Protein AF-A0A9W7FH84-F1 (afdb_monomer_lite)

Foldseek 3Di:
DDPVVVVVCVVVVVVVQVVQLVVLLVVDDPPRSGDQWDWDDDQFWIWIWGDDDPDIDIDIGGDPCVVVVVVVVVVVVVD

pLDDT: mean 85.97, std 13.76, range [55.69, 96.62]

Organism: NCBI:txid2557542

Secondary structure (DSSP, 8-state):
--HHHHHHHHHHHHHHHHHHHHHHHHHS-TTTT--SEEEEE-SSEEEEEEEETTEEEEEEEE-TTHHHHHHHHHHHTT-

Sequence (79 aa):
MPYEVAVQHAHLVLDLCSKSKRHIRELFDPPDNDVENIRLRTDDYELIAAQHGHFTLIVIQEDPSANLKNANEDEEDMM

InterPro domains:
  IPR004942 Roadblock/LAMTOR2 domain [PF03259] (2-61)

Radius of gyration: 17.07 Å; chains: 1; bounding box: 47×40×36 Å

Structure (mmCIF, N/CA/C/O backbone):
data_AF-A0A9W7FH84-F1
#
_entry.id   AF-A0A9W7FH84-F1
#
loop_
_atom_site.group_PDB
_atom_site.id
_atom_site.type_symbol
_atom_site.label_atom_id
_atom_site.label_alt_id
_atom_site.label_comp_id
_atom_site.label_asym_id
_atom_site.label_entity_id
_atom_site.label_seq_id
_atom_site.pdbx_PDB_ins_code
_atom_site.Cartn_x
_atom_site.Cartn_y
_atom_site.Cartn_z
_atom_site.occupancy
_atom_site.B_iso_or_equiv
_atom_site.auth_seq_id
_atom_site.auth_comp_id
_atom_site.auth_asym_id
_atom_site.auth_atom_id
_atom_site.pdbx_PDB_model_num
ATOM 1 N N . MET A 1 1 ? 13.127 2.491 -10.483 1.00 78.31 1 MET A N 1
ATOM 2 C CA . MET A 1 1 ? 11.751 2.043 -10.790 1.00 78.31 1 MET A CA 1
ATOM 3 C C . MET A 1 1 ? 11.186 2.864 -11.949 1.00 78.31 1 MET A C 1
ATOM 5 O O . MET A 1 1 ? 11.320 4.082 -11.896 1.00 78.31 1 MET A O 1
ATOM 9 N N . PRO A 1 2 ? 10.593 2.237 -12.983 1.00 92.94 2 PRO A N 1
ATOM 10 C CA . PRO A 1 2 ? 9.890 2.940 -14.064 1.00 92.94 2 PRO A CA 1
ATOM 11 C C . PRO A 1 2 ? 8.653 3.707 -13.570 1.00 92.94 2 PRO A C 1
ATOM 13 O O . PRO A 1 2 ? 8.015 3.294 -12.604 1.00 92.94 2 PRO A O 1
ATOM 16 N N . TYR A 1 3 ? 8.281 4.793 -14.253 1.00 92.88 3 TYR A N 1
ATOM 17 C CA . TYR A 1 3 ? 7.165 5.662 -13.847 1.00 92.88 3 TYR A CA 1
ATOM 18 C C . TYR A 1 3 ? 5.826 4.918 -13.719 1.00 92.88 3 TYR A C 1
ATOM 20 O O . TYR A 1 3 ? 5.142 5.051 -12.709 1.00 92.88 3 TYR A O 1
ATOM 28 N N . GLU A 1 4 ? 5.470 4.101 -14.709 1.00 95.62 4 GLU A N 1
ATOM 29 C CA . GLU A 1 4 ? 4.193 3.373 -14.734 1.00 95.62 4 GLU A CA 1
ATOM 30 C C . GLU A 1 4 ? 4.058 2.413 -13.545 1.00 95.62 4 GLU A C 1
ATOM 32 O O . GLU A 1 4 ? 3.018 2.353 -12.890 1.00 95.62 4 GLU A O 1
ATOM 37 N N . VAL A 1 5 ? 5.159 1.742 -13.203 1.00 93.88 5 VAL A N 1
ATOM 38 C CA . VAL A 1 5 ? 5.251 0.853 -12.040 1.00 93.88 5 VAL A CA 1
ATOM 39 C C . VAL A 1 5 ? 5.084 1.651 -10.743 1.00 93.88 5 VAL A C 1
ATOM 41 O O . VAL A 1 5 ? 4.347 1.235 -9.853 1.00 93.88 5 VAL A O 1
ATOM 44 N N . ALA A 1 6 ? 5.692 2.837 -10.644 1.00 93.75 6 ALA A N 1
ATOM 45 C CA . ALA A 1 6 ? 5.540 3.701 -9.474 1.00 93.75 6 ALA A CA 1
ATOM 46 C C . ALA A 1 6 ? 4.092 4.181 -9.279 1.00 93.75 6 ALA A C 1
ATOM 48 O O . ALA A 1 6 ? 3.595 4.183 -8.152 1.00 93.75 6 ALA A O 1
ATOM 49 N N . VAL A 1 7 ? 3.392 4.538 -10.363 1.00 95.94 7 VAL A N 1
ATOM 50 C CA . VAL A 1 7 ? 1.967 4.911 -10.319 1.00 95.94 7 VAL A CA 1
ATOM 51 C C . VAL A 1 7 ? 1.117 3.739 -9.827 1.00 95.94 7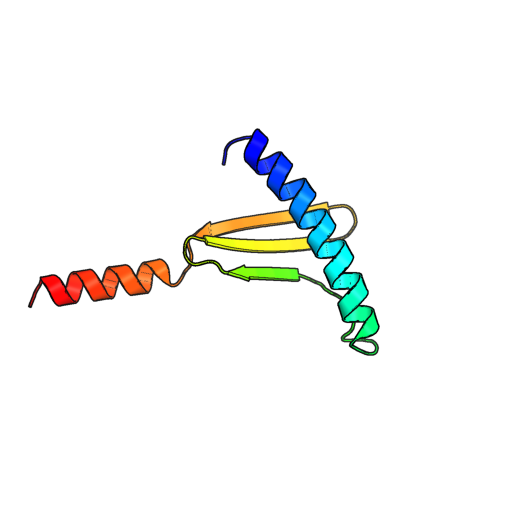 VAL A C 1
ATOM 53 O O . VAL A 1 7 ? 0.255 3.921 -8.964 1.00 95.94 7 VAL A O 1
ATOM 56 N N . GLN A 1 8 ? 1.392 2.531 -10.323 1.00 95.94 8 GLN A N 1
ATOM 57 C CA . GLN A 1 8 ? 0.707 1.323 -9.875 1.00 95.94 8 GLN A CA 1
ATOM 58 C C . GLN A 1 8 ? 0.932 1.069 -8.377 1.00 95.94 8 GLN A C 1
ATOM 60 O O . GLN A 1 8 ? -0.038 0.874 -7.643 1.00 95.94 8 GLN A O 1
ATOM 65 N N . HIS A 1 9 ? 2.180 1.125 -7.898 1.00 94.44 9 HIS A N 1
ATOM 66 C CA . HIS A 1 9 ? 2.478 0.963 -6.471 1.00 94.44 9 HIS A CA 1
ATOM 67 C C . HIS A 1 9 ? 1.797 2.027 -5.616 1.00 94.44 9 HIS A C 1
ATOM 69 O O . HIS A 1 9 ? 1.227 1.688 -4.583 1.00 94.44 9 HIS A O 1
ATOM 75 N N . ALA A 1 10 ? 1.809 3.290 -6.045 1.00 94.44 10 ALA A N 1
ATOM 76 C CA . ALA A 1 10 ? 1.158 4.368 -5.312 1.00 94.44 10 ALA A CA 1
ATOM 77 C C . ALA A 1 10 ? -0.337 4.086 -5.111 1.00 94.44 10 ALA A C 1
ATOM 79 O O . ALA A 1 10 ? -0.835 4.184 -3.991 1.00 94.44 10 ALA A O 1
ATOM 80 N N . HIS A 1 11 ? -1.043 3.675 -6.167 1.00 95.56 11 HIS A N 1
ATOM 81 C CA . HIS A 1 11 ? -2.466 3.360 -6.069 1.00 95.56 11 HIS A CA 1
ATOM 82 C C . HIS A 1 11 ? -2.734 2.147 -5.164 1.00 95.56 11 HIS A C 1
ATOM 84 O O . HIS A 1 11 ? -3.563 2.222 -4.258 1.00 95.56 11 HIS A O 1
ATOM 90 N N . LEU A 1 12 ? -1.990 1.053 -5.356 1.00 96.25 12 LEU A N 1
ATOM 91 C CA . LEU A 1 12 ? -2.175 -0.178 -4.583 1.00 96.25 12 LEU A CA 1
ATOM 92 C C . LEU A 1 12 ? -1.849 0.004 -3.094 1.00 96.25 12 LEU A C 1
ATOM 94 O O . LEU A 1 12 ? -2.558 -0.523 -2.237 1.00 96.25 12 LEU A O 1
ATOM 98 N N . VAL A 1 13 ? -0.799 0.763 -2.772 1.00 95.31 13 VAL A N 1
ATOM 99 C CA . VAL A 1 13 ? -0.404 1.033 -1.383 1.00 95.31 13 VAL A CA 1
ATOM 100 C C . VAL A 1 13 ? -1.418 1.936 -0.682 1.00 95.31 13 VAL A C 1
ATOM 102 O O . VAL A 1 13 ? -1.714 1.707 0.488 1.00 95.31 13 VAL A O 1
ATOM 105 N N . LEU A 1 14 ? -2.000 2.919 -1.374 1.00 94.56 14 LEU A N 1
ATOM 106 C CA . LEU A 1 14 ? -3.061 3.752 -0.798 1.00 94.56 14 LEU A CA 1
ATOM 107 C C . LEU A 1 14 ? -4.276 2.913 -0.384 1.00 94.56 14 LEU A C 1
ATOM 109 O O . LEU A 1 14 ? -4.770 3.049 0.741 1.00 94.56 14 LEU A O 1
ATOM 113 N N . ASP A 1 15 ? -4.713 2.010 -1.261 1.00 96.06 15 ASP A N 1
ATOM 114 C CA . ASP A 1 15 ? -5.810 1.086 -0.974 1.00 96.06 15 ASP A CA 1
ATOM 115 C C . ASP A 1 15 ? -5.470 0.130 0.175 1.00 96.06 15 ASP A C 1
ATOM 117 O O . ASP A 1 15 ? -6.310 -0.113 1.048 1.00 96.06 15 ASP A O 1
ATOM 121 N N . LEU A 1 16 ? -4.235 -0.384 0.209 1.00 95.06 16 LEU A N 1
ATOM 122 C CA . LEU A 1 16 ? -3.735 -1.219 1.298 1.00 95.06 16 LEU A CA 1
ATOM 123 C C . LEU A 1 16 ? -3.792 -0.473 2.636 1.00 95.06 16 LEU A C 1
ATOM 125 O O . LEU A 1 16 ? -4.416 -0.964 3.571 1.00 95.06 16 LEU A O 1
ATOM 129 N N . CYS A 1 17 ? -3.214 0.729 2.721 1.00 94.56 17 CYS A N 1
ATOM 130 C CA . CYS A 1 17 ? -3.216 1.532 3.944 1.00 94.56 17 CYS A CA 1
ATOM 131 C C . CYS A 1 17 ? -4.638 1.824 4.439 1.00 94.56 17 CYS A C 1
ATOM 133 O O . CYS A 1 17 ? -4.905 1.726 5.637 1.00 94.56 17 CYS A O 1
ATOM 135 N N . SER A 1 18 ? -5.558 2.146 3.525 1.00 93.56 18 SER A N 1
ATOM 136 C CA . SER A 1 18 ? -6.962 2.415 3.852 1.00 93.56 18 SER A CA 1
ATOM 137 C C . SER A 1 18 ? -7.655 1.190 4.461 1.00 93.56 18 SER A C 1
ATOM 139 O O . SER A 1 18 ? -8.281 1.279 5.522 1.00 93.56 18 SER A O 1
ATOM 141 N N . LYS A 1 19 ? -7.485 0.015 3.839 1.00 95.69 19 LYS A N 1
ATOM 142 C CA . LYS A 1 19 ? -8.055 -1.249 4.332 1.00 95.69 19 LYS A CA 1
ATOM 143 C C . LYS A 1 19 ? -7.422 -1.686 5.650 1.00 95.69 19 LYS A C 1
ATOM 145 O O . LYS A 1 19 ? -8.147 -2.054 6.571 1.00 95.69 19 LYS A O 1
ATOM 150 N N . SER A 1 20 ? -6.100 -1.599 5.773 1.00 94.88 20 SER A N 1
ATOM 151 C CA . SER A 1 20 ? -5.384 -1.946 7.003 1.00 94.88 20 SER A CA 1
ATOM 152 C C . SER A 1 20 ? -5.836 -1.083 8.176 1.00 94.88 20 SER A C 1
ATOM 154 O O . SER A 1 20 ? -6.191 -1.628 9.214 1.00 94.88 20 SER A O 1
ATOM 156 N N . LYS A 1 21 ? -5.921 0.245 8.007 1.00 93.12 21 LYS A N 1
ATOM 157 C CA . LYS A 1 21 ? -6.424 1.146 9.059 1.00 93.12 21 LYS A CA 1
ATOM 158 C C . LYS A 1 21 ? -7.840 0.793 9.489 1.00 93.12 21 LYS A C 1
ATOM 160 O O . LYS A 1 21 ? -8.126 0.781 10.681 1.00 93.12 21 LYS A O 1
ATOM 165 N N . ARG A 1 22 ? -8.724 0.485 8.537 1.00 94.19 22 ARG A N 1
ATOM 166 C CA . ARG A 1 22 ? -10.089 0.059 8.854 1.00 94.19 22 ARG A CA 1
ATOM 167 C C . ARG A 1 22 ? -10.097 -1.208 9.712 1.00 94.19 22 ARG A C 1
ATOM 169 O O . ARG A 1 22 ? -10.733 -1.213 10.756 1.00 94.19 22 ARG A O 1
ATOM 176 N N . HIS A 1 23 ? -9.388 -2.250 9.291 1.00 95.25 23 HIS A N 1
ATOM 177 C CA . HIS A 1 23 ? -9.408 -3.530 9.998 1.00 95.25 23 HIS A CA 1
ATOM 178 C C . HIS A 1 23 ? -8.701 -3.480 11.354 1.00 95.25 23 HIS A C 1
ATOM 180 O O . HIS A 1 23 ? -9.185 -4.074 12.307 1.00 95.25 23 HIS A O 1
ATOM 186 N N . ILE A 1 24 ? -7.597 -2.742 11.480 1.00 94.81 24 ILE A N 1
ATOM 187 C CA . ILE A 1 24 ? -6.893 -2.594 12.761 1.00 94.81 24 ILE A CA 1
ATOM 188 C C . ILE A 1 24 ? -7.762 -1.839 13.778 1.00 94.81 24 ILE A C 1
ATOM 190 O O . ILE A 1 24 ? -7.826 -2.249 14.933 1.00 94.81 24 ILE A O 1
ATOM 194 N N . ARG A 1 25 ? -8.532 -0.833 13.337 1.00 94.06 25 ARG A N 1
ATOM 195 C CA . ARG A 1 25 ? -9.533 -0.152 14.181 1.00 94.06 25 ARG A CA 1
ATOM 196 C C . ARG A 1 25 ? -10.682 -1.047 14.630 1.00 94.06 25 ARG A C 1
ATOM 198 O O . ARG A 1 25 ? -11.275 -0.777 15.665 1.00 94.06 25 ARG A O 1
ATOM 205 N N . GLU A 1 26 ? -11.025 -2.056 13.834 1.00 94.69 26 GLU A N 1
ATOM 206 C CA . GLU A 1 26 ? -12.047 -3.053 14.174 1.00 94.69 26 GLU A CA 1
ATOM 207 C C . GLU A 1 26 ? -11.496 -4.138 15.124 1.00 94.69 26 GLU A C 1
ATOM 209 O O . GLU A 1 26 ? -12.267 -4.734 15.872 1.00 94.69 26 GLU A O 1
ATOM 214 N N . LEU A 1 27 ? -10.183 -4.406 15.094 1.00 95.88 27 LEU A N 1
ATOM 215 C CA . LEU A 1 27 ? -9.533 -5.475 15.864 1.00 95.88 27 LEU A CA 1
ATOM 216 C C . LEU A 1 27 ? -9.018 -5.037 17.240 1.00 95.88 27 LEU A C 1
ATOM 218 O O . LEU A 1 27 ? -8.981 -5.863 18.150 1.00 95.88 27 LEU A O 1
ATOM 222 N N . PHE A 1 28 ? -8.596 -3.781 17.382 1.00 94.25 28 PHE A N 1
ATOM 223 C CA . PHE A 1 28 ? -7.955 -3.269 18.593 1.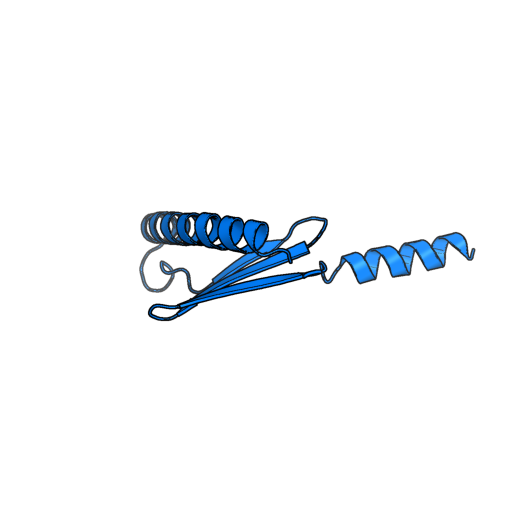00 94.25 28 PHE A CA 1
ATOM 224 C C . PHE A 1 28 ? -8.687 -2.042 19.141 1.00 94.25 28 PHE A C 1
ATOM 226 O O . PHE A 1 28 ? -9.291 -1.264 18.397 1.00 94.25 28 PHE A O 1
ATOM 233 N N . ASP A 1 29 ? -8.587 -1.847 20.454 1.00 93.56 29 ASP A N 1
ATOM 234 C CA . ASP A 1 29 ? -9.066 -0.644 21.128 1.00 93.56 29 ASP A CA 1
ATOM 235 C C . ASP A 1 29 ? -7.984 0.452 21.128 1.00 93.56 29 ASP A C 1
ATOM 237 O O . ASP A 1 29 ? -6.787 0.149 21.076 1.00 93.56 29 ASP A O 1
ATOM 241 N N . PRO A 1 30 ? -8.362 1.741 21.201 1.00 89.88 30 PRO A N 1
ATOM 242 C CA . PRO A 1 30 ? -7.396 2.818 21.379 1.00 89.88 30 PRO A CA 1
ATOM 243 C C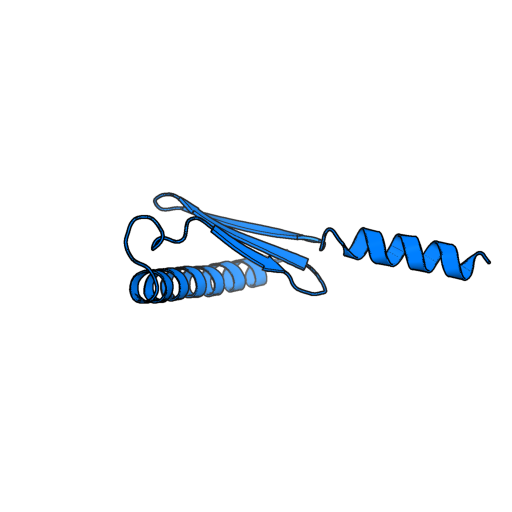 . PRO A 1 30 ? -6.522 2.608 22.632 1.00 89.88 30 PRO A C 1
ATOM 245 O O . PRO A 1 30 ? -7.052 2.219 23.677 1.00 89.88 30 PRO A O 1
ATOM 248 N N . PRO A 1 31 ? -5.215 2.931 22.578 1.00 86.56 31 PRO A N 1
ATOM 249 C CA . PRO A 1 31 ? -4.521 3.657 21.505 1.00 86.56 31 PRO A CA 1
ATOM 250 C C . PRO A 1 31 ? -3.914 2.771 20.402 1.00 86.56 31 PRO A C 1
ATOM 252 O O . PRO A 1 31 ? -3.411 3.306 19.418 1.00 86.56 31 PRO A O 1
ATOM 255 N N . ASP A 1 32 ? -3.975 1.445 20.528 1.00 87.50 32 ASP A N 1
ATOM 256 C CA . ASP A 1 32 ? -3.221 0.502 19.683 1.00 87.50 32 ASP A CA 1
ATOM 257 C C . ASP A 1 32 ? -3.914 0.184 18.346 1.00 87.50 32 ASP A C 1
ATOM 259 O O . ASP A 1 32 ? -3.581 -0.777 17.654 1.00 87.50 32 ASP A O 1
ATOM 263 N N . ASN A 1 33 ? -4.911 0.985 17.975 1.00 90.50 33 ASN A N 1
ATOM 264 C CA . ASN A 1 33 ? -5.816 0.706 16.871 1.00 90.50 33 ASN A CA 1
ATOM 265 C C . ASN A 1 33 ? -5.582 1.572 15.627 1.00 90.50 33 ASN A C 1
ATOM 267 O O . ASN A 1 33 ? -6.413 1.576 14.717 1.00 90.50 33 ASN A O 1
ATOM 271 N N . ASP A 1 34 ? -4.464 2.293 15.559 1.00 89.31 34 ASP A N 1
ATOM 272 C CA . ASP A 1 34 ? -4.077 3.061 14.376 1.00 89.31 34 ASP A CA 1
ATOM 273 C C . ASP A 1 34 ? -2.804 2.509 13.730 1.00 89.31 34 ASP A C 1
ATOM 275 O O . ASP A 1 34 ? -1.932 1.938 14.381 1.00 89.31 34 ASP A O 1
ATOM 279 N N . VAL A 1 35 ? -2.709 2.665 12.410 1.00 91.12 35 VAL A N 1
ATOM 280 C CA . VAL A 1 35 ? -1.577 2.154 11.628 1.00 91.12 35 VAL A CA 1
ATOM 281 C C . VAL A 1 35 ? -0.657 3.308 11.265 1.00 91.12 35 VAL A C 1
ATOM 283 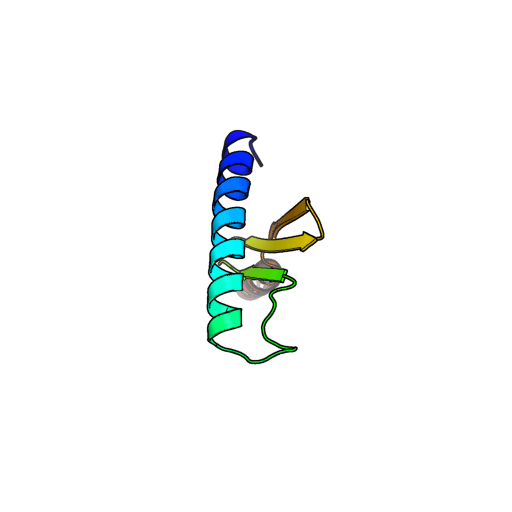O O . VAL A 1 35 ? -0.984 4.110 10.385 1.00 91.12 35 VAL A O 1
ATOM 286 N N . GLU A 1 36 ? 0.508 3.355 11.908 1.00 90.44 36 GLU A N 1
ATOM 287 C CA . GLU A 1 36 ? 1.555 4.336 11.602 1.00 90.44 36 GLU A CA 1
ATOM 288 C C . GLU A 1 36 ? 2.318 3.976 10.321 1.00 90.44 36 GLU A C 1
ATOM 290 O O . GLU A 1 36 ? 2.515 4.812 9.434 1.00 90.44 36 GLU A O 1
ATOM 295 N N . ASN A 1 37 ? 2.732 2.713 10.204 1.00 93.38 37 ASN A N 1
ATOM 296 C CA . ASN A 1 37 ? 3.459 2.206 9.050 1.00 93.38 37 ASN A CA 1
ATOM 297 C C . ASN A 1 37 ? 3.092 0.748 8.751 1.00 93.38 37 ASN A C 1
ATOM 299 O O . ASN A 1 37 ? 2.681 -0.009 9.628 1.00 93.38 37 ASN A O 1
ATOM 303 N N . ILE A 1 38 ? 3.241 0.376 7.485 1.00 95.19 38 ILE A N 1
ATOM 304 C CA . ILE A 1 38 ? 3.103 -0.985 6.986 1.00 95.19 38 ILE A CA 1
ATOM 305 C C . ILE A 1 38 ? 4.434 -1.361 6.356 1.00 95.19 38 ILE A C 1
ATOM 307 O O . ILE A 1 38 ? 4.901 -0.704 5.427 1.00 95.19 38 ILE A O 1
ATOM 311 N N . ARG A 1 39 ? 5.029 -2.442 6.849 1.00 95.19 39 ARG A N 1
ATOM 312 C CA . ARG A 1 39 ? 6.263 -3.009 6.319 1.00 95.19 39 ARG A CA 1
ATOM 313 C C . ARG A 1 39 ? 5.958 -4.394 5.769 1.00 95.19 39 ARG A C 1
ATOM 315 O O . ARG A 1 39 ? 5.615 -5.300 6.522 1.00 95.19 39 ARG A O 1
ATOM 322 N N . LEU A 1 40 ? 6.032 -4.527 4.451 1.00 93.50 40 LEU A N 1
ATOM 323 C CA . LEU A 1 40 ? 5.852 -5.780 3.734 1.00 93.50 40 LEU A CA 1
ATOM 324 C C . LEU A 1 40 ? 7.209 -6.290 3.288 1.00 93.50 40 LEU A C 1
ATOM 326 O O . LEU A 1 40 ? 7.981 -5.561 2.672 1.00 93.50 40 LEU A O 1
ATOM 330 N N . ARG A 1 41 ? 7.471 -7.559 3.556 1.00 92.00 41 ARG A N 1
ATOM 331 C CA . ARG A 1 41 ? 8.675 -8.228 3.097 1.00 92.00 41 ARG A CA 1
ATOM 332 C C . ARG A 1 41 ? 8.294 -9.340 2.134 1.00 92.00 41 ARG A C 1
ATOM 334 O O . ARG A 1 41 ? 7.401 -10.131 2.430 1.00 92.00 41 ARG A O 1
ATOM 341 N N . THR A 1 42 ? 8.950 -9.348 0.987 1.00 88.94 42 THR A N 1
ATOM 342 C CA . THR A 1 42 ? 8.857 -10.389 -0.039 1.00 88.94 42 THR A CA 1
ATOM 343 C C . THR A 1 42 ? 10.225 -11.048 -0.190 1.00 88.94 42 THR A C 1
ATOM 345 O O . THR A 1 42 ? 11.189 -10.580 0.416 1.00 88.94 42 THR A O 1
ATOM 348 N N . ASP A 1 43 ? 10.314 -12.114 -0.982 1.00 87.12 43 ASP A N 1
ATOM 349 C CA . ASP A 1 43 ? 11.595 -12.780 -1.243 1.00 87.12 43 ASP A CA 1
ATOM 350 C C . ASP A 1 43 ? 12.571 -11.889 -2.035 1.00 87.12 43 ASP A C 1
ATOM 352 O O . ASP A 1 43 ? 13.782 -12.006 -1.864 1.00 87.12 43 ASP A O 1
ATOM 356 N N . ASP A 1 44 ? 12.045 -10.971 -2.854 1.00 86.62 44 ASP A N 1
ATOM 357 C CA . ASP A 1 44 ? 12.841 -10.116 -3.741 1.00 86.62 44 ASP A CA 1
ATOM 358 C C . ASP A 1 44 ? 13.173 -8.753 -3.113 1.00 86.62 44 ASP A C 1
ATOM 360 O O . ASP A 1 44 ? 14.248 -8.188 -3.317 1.00 86.62 44 ASP A O 1
ATOM 364 N N . TYR A 1 45 ? 12.220 -8.176 -2.379 1.00 90.81 45 TYR A N 1
ATOM 365 C CA . TYR A 1 45 ? 12.333 -6.821 -1.849 1.00 90.81 45 TYR A CA 1
ATOM 366 C C . TYR A 1 45 ? 11.511 -6.604 -0.581 1.00 90.81 45 TYR A C 1
ATOM 368 O O . TYR A 1 45 ? 10.562 -7.323 -0.252 1.00 90.81 45 TYR A O 1
ATOM 376 N N . GLU A 1 46 ? 11.833 -5.519 0.101 1.00 93.81 46 GLU A N 1
ATOM 377 C CA . GLU A 1 46 ? 11.066 -4.967 1.197 1.00 93.81 46 GLU A CA 1
ATOM 378 C C . GLU A 1 46 ? 10.386 -3.661 0.781 1.00 93.81 46 GLU A C 1
ATOM 380 O O . GLU A 1 46 ? 11.005 -2.765 0.205 1.00 93.81 46 GLU A O 1
ATOM 385 N N . LEU A 1 47 ? 9.096 -3.551 1.094 1.00 94.94 47 LEU A N 1
ATOM 386 C CA . LEU A 1 47 ? 8.286 -2.360 0.894 1.00 94.94 47 LEU A CA 1
ATOM 387 C C . LEU A 1 47 ? 7.884 -1.773 2.242 1.00 94.94 47 LEU A C 1
ATOM 389 O O . LEU A 1 47 ? 7.242 -2.430 3.059 1.00 94.94 47 LEU A O 1
ATOM 393 N N . ILE A 1 48 ? 8.210 -0.502 2.448 1.00 95.69 48 ILE A N 1
ATOM 394 C CA . ILE A 1 48 ? 7.805 0.270 3.621 1.00 95.69 48 ILE A CA 1
ATOM 395 C C . ILE A 1 48 ? 6.858 1.369 3.156 1.00 95.69 48 ILE A C 1
ATOM 397 O O . ILE A 1 48 ? 7.223 2.196 2.322 1.00 95.69 48 ILE A O 1
ATOM 401 N N . ALA A 1 49 ? 5.651 1.384 3.708 1.00 96.62 49 ALA A N 1
ATOM 402 C CA . ALA A 1 49 ? 4.634 2.390 3.461 1.00 96.62 49 ALA A CA 1
ATOM 403 C C . ALA A 1 49 ? 4.275 3.105 4.765 1.00 96.62 49 ALA A C 1
ATOM 405 O O . ALA A 1 49 ? 3.863 2.472 5.735 1.00 96.62 49 ALA A O 1
ATOM 406 N N . ALA A 1 50 ? 4.393 4.428 4.785 1.00 95.00 50 ALA A N 1
ATOM 407 C CA . ALA A 1 50 ? 4.016 5.252 5.929 1.00 95.00 50 ALA A CA 1
ATOM 408 C C . ALA A 1 50 ? 3.159 6.431 5.467 1.00 95.00 50 ALA A C 1
ATOM 410 O O . ALA A 1 50 ? 3.455 7.069 4.455 1.00 95.00 50 ALA A O 1
ATOM 411 N N . GLN A 1 51 ? 2.094 6.730 6.209 1.00 92.50 51 GLN A N 1
ATOM 412 C CA . GLN A 1 51 ? 1.217 7.862 5.919 1.00 92.50 51 GLN A CA 1
ATOM 413 C C . GLN A 1 51 ? 1.383 8.926 6.993 1.00 92.50 51 GLN A C 1
ATOM 415 O O . GLN A 1 51 ? 1.102 8.673 8.160 1.00 92.50 51 GLN A O 1
ATOM 420 N N . HIS A 1 52 ? 1.787 10.126 6.585 1.00 89.81 52 HIS A N 1
ATOM 421 C CA . HIS A 1 52 ? 1.940 11.257 7.489 1.00 89.81 52 HIS A CA 1
ATOM 422 C C . HIS A 1 52 ? 1.246 12.492 6.907 1.00 89.81 52 HIS A C 1
ATOM 424 O O . HIS A 1 52 ? 1.648 13.037 5.875 1.00 89.81 52 HIS A O 1
ATOM 430 N N . GLY A 1 53 ? 0.172 12.932 7.568 1.00 87.12 53 GLY A N 1
ATOM 431 C CA . GLY A 1 53 ? -0.686 14.008 7.073 1.00 87.12 53 GLY A CA 1
ATOM 432 C C . GLY A 1 53 ? -1.297 13.668 5.709 1.00 87.12 53 GLY A C 1
ATOM 433 O O . GLY A 1 53 ? -2.023 12.686 5.575 1.00 87.12 53 GLY A O 1
ATOM 434 N N . HIS A 1 54 ? -0.993 14.482 4.695 1.00 89.38 54 HIS A N 1
ATOM 435 C CA . HIS A 1 54 ? -1.480 14.309 3.318 1.00 89.38 54 HIS A CA 1
ATOM 436 C C . HIS A 1 54 ? -0.500 13.570 2.398 1.00 89.38 54 HIS A C 1
ATOM 438 O O . HIS A 1 54 ? -0.750 13.457 1.199 1.00 89.38 54 HIS A O 1
ATOM 444 N N . PHE A 1 55 ? 0.615 13.079 2.937 1.00 92.12 55 PHE A N 1
ATOM 445 C CA . PHE A 1 55 ? 1.655 12.417 2.160 1.00 92.12 55 PHE A CA 1
ATOM 446 C C . PHE A 1 55 ? 1.736 10.934 2.511 1.00 92.12 55 PHE A C 1
ATOM 448 O O . PHE A 1 55 ? 1.556 10.534 3.662 1.00 92.12 55 PHE A O 1
ATOM 455 N N . THR A 1 56 ? 2.027 10.119 1.499 1.00 93.19 56 THR A N 1
ATOM 456 C CA . THR A 1 56 ? 2.357 8.700 1.659 1.00 93.19 56 THR A CA 1
ATOM 457 C C . THR A 1 56 ? 3.789 8.500 1.187 1.00 93.19 56 THR A C 1
ATOM 459 O O . THR A 1 56 ? 4.097 8.757 0.024 1.00 93.19 56 THR A O 1
ATOM 462 N N . LEU A 1 57 ? 4.663 8.077 2.096 1.00 94.69 57 LEU A N 1
ATOM 463 C CA . LEU A 1 57 ? 6.023 7.666 1.780 1.00 94.69 57 LEU A CA 1
ATOM 464 C C . LEU A 1 57 ? 6.008 6.177 1.445 1.00 94.69 57 LEU A C 1
ATOM 466 O O . LEU A 1 57 ? 5.494 5.379 2.227 1.00 94.69 57 LEU A O 1
ATOM 470 N N . ILE A 1 58 ? 6.586 5.821 0.301 1.00 95.38 58 ILE A N 1
ATOM 471 C CA . ILE A 1 58 ? 6.773 4.436 -0.126 1.00 95.38 58 ILE A CA 1
ATOM 472 C C . ILE A 1 58 ? 8.259 4.248 -0.406 1.00 95.38 58 ILE A C 1
ATOM 474 O O . ILE A 1 58 ? 8.833 4.971 -1.220 1.00 95.38 58 ILE A O 1
ATOM 478 N N . VAL A 1 59 ? 8.870 3.282 0.267 1.00 94.75 59 VAL A N 1
ATOM 479 C CA . VAL A 1 59 ? 10.257 2.870 0.050 1.00 94.75 59 VAL A CA 1
ATOM 480 C C . VAL A 1 59 ? 10.240 1.428 -0.413 1.00 94.75 59 VAL A C 1
ATOM 482 O O . VAL A 1 59 ? 9.579 0.597 0.201 1.00 94.75 59 VAL A O 1
ATOM 485 N N . ILE A 1 60 ? 10.956 1.145 -1.496 1.00 93.75 60 ILE A N 1
ATOM 486 C CA . ILE A 1 60 ? 11.199 -0.210 -1.984 1.00 93.75 60 ILE A CA 1
ATOM 487 C C . ILE A 1 60 ? 12.708 -0.395 -1.969 1.00 93.75 60 ILE A C 1
ATOM 489 O O . ILE A 1 60 ? 13.424 0.343 -2.646 1.00 93.75 60 ILE A O 1
ATOM 493 N N . GLN A 1 61 ? 13.170 -1.331 -1.151 1.00 92.19 61 GLN A N 1
ATOM 494 C CA . GLN A 1 61 ? 14.580 -1.647 -0.956 1.00 92.19 61 GLN A CA 1
ATOM 495 C C . GLN A 1 61 ? 14.797 -3.151 -1.098 1.00 92.19 61 GLN A C 1
ATOM 497 O O . GLN A 1 61 ? 13.854 -3.923 -0.952 1.00 92.19 61 GLN A O 1
ATOM 502 N N . GLU A 1 62 ? 16.022 -3.568 -1.395 1.00 88.94 62 GLU A N 1
A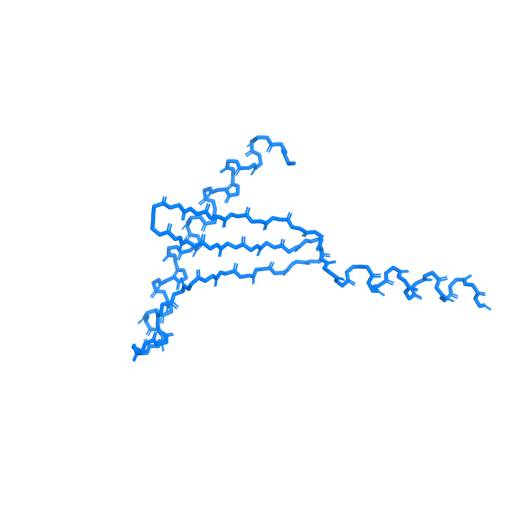TOM 503 C CA . GLU A 1 62 ? 16.381 -4.990 -1.426 1.00 88.94 62 GLU A CA 1
ATOM 504 C C . GLU A 1 62 ? 16.102 -5.644 -0.066 1.00 88.94 62 GLU A C 1
ATOM 506 O O . GLU A 1 62 ? 16.197 -4.980 0.973 1.00 88.94 62 GLU A O 1
ATOM 511 N N . ASP A 1 63 ? 15.738 -6.933 -0.057 1.00 80.44 63 ASP A N 1
ATOM 512 C CA . ASP A 1 63 ? 15.578 -7.658 1.205 1.00 80.44 63 ASP A CA 1
ATOM 513 C C . ASP A 1 63 ? 16.929 -7.647 1.951 1.00 80.44 63 ASP A C 1
ATOM 515 O O . ASP A 1 63 ? 17.905 -8.217 1.452 1.00 80.44 63 ASP A O 1
ATOM 519 N N . PRO A 1 64 ? 17.008 -7.072 3.171 1.00 68.12 64 PRO A N 1
ATOM 520 C CA . PRO A 1 64 ? 18.243 -7.055 3.954 1.00 68.12 64 PRO A CA 1
ATOM 521 C C . PRO A 1 64 ? 18.848 -8.448 4.177 1.00 68.12 64 PRO A C 1
ATOM 523 O O . PRO A 1 64 ? 20.042 -8.572 4.439 1.00 68.12 64 PRO A O 1
ATOM 526 N N . SER A 1 65 ? 18.033 -9.501 4.092 1.00 68.69 65 SER A N 1
ATOM 527 C CA . SER A 1 65 ? 18.467 -10.885 4.297 1.00 68.69 65 SER A CA 1
ATOM 528 C C . SER A 1 65 ? 18.822 -11.619 3.009 1.00 68.69 65 SER A C 1
ATOM 530 O O . SER A 1 65 ? 19.391 -12.703 3.101 1.00 68.69 65 SER A O 1
ATOM 532 N N . ALA A 1 66 ? 18.543 -11.057 1.829 1.00 61.88 66 ALA A N 1
ATOM 533 C CA . ALA A 1 66 ? 19.095 -11.582 0.579 1.00 61.88 66 ALA A CA 1
ATOM 534 C C . ALA A 1 66 ? 20.632 -11.523 0.614 1.00 61.88 66 ALA A C 1
ATOM 536 O O . ALA A 1 66 ? 21.303 -12.485 0.254 1.00 61.88 66 ALA A O 1
ATOM 537 N N . ASN A 1 67 ? 21.187 -10.460 1.204 1.00 57.78 67 ASN A N 1
ATOM 538 C CA . ASN A 1 67 ? 22.629 -10.319 1.421 1.00 57.78 67 ASN A CA 1
ATOM 539 C C . ASN A 1 67 ? 23.220 -11.388 2.356 1.00 57.78 67 ASN A C 1
ATOM 541 O O . ASN A 1 67 ? 24.384 -11.744 2.212 1.00 57.78 67 ASN A O 1
ATOM 545 N N . LEU A 1 68 ? 22.432 -11.915 3.300 1.00 59.38 68 LEU A N 1
ATOM 546 C CA . LEU A 1 68 ? 22.865 -12.997 4.192 1.00 59.38 68 LEU A CA 1
ATOM 547 C C . LEU A 1 68 ? 22.811 -14.369 3.509 1.00 59.38 68 LEU A C 1
ATOM 549 O O . LEU A 1 68 ? 23.625 -15.226 3.826 1.00 59.38 68 LEU A O 1
ATOM 553 N N . LYS A 1 69 ? 21.861 -14.590 2.590 1.00 58.09 69 LYS A N 1
ATOM 554 C CA . LYS A 1 69 ? 21.768 -15.848 1.831 1.00 58.09 69 LYS A CA 1
ATOM 555 C C . LYS A 1 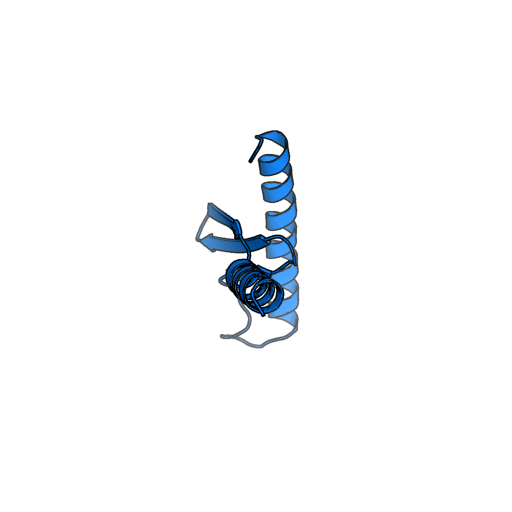69 ? 22.923 -15.981 0.841 1.00 58.09 69 LYS A C 1
ATOM 557 O O . LYS A 1 69 ? 23.611 -16.991 0.871 1.00 58.09 69 LYS A O 1
ATOM 562 N N . ASN A 1 70 ? 23.195 -14.925 0.074 1.00 58.41 70 ASN A N 1
ATOM 563 C CA . ASN A 1 70 ? 24.285 -14.919 -0.903 1.00 58.41 70 ASN A CA 1
ATOM 564 C C . ASN A 1 70 ? 25.657 -15.128 -0.233 1.00 58.41 70 ASN A C 1
ATOM 566 O O . ASN A 1 70 ? 26.467 -15.900 -0.724 1.00 58.41 70 ASN A O 1
ATOM 570 N N . ALA A 1 71 ? 25.889 -14.515 0.935 1.00 56.84 71 ALA A N 1
ATOM 571 C CA . ALA A 1 71 ? 27.139 -14.690 1.679 1.00 56.84 71 ALA A CA 1
ATOM 572 C C . ALA A 1 71 ? 27.366 -16.130 2.178 1.00 56.84 71 ALA A C 1
ATOM 574 O O . ALA A 1 71 ? 28.509 -16.562 2.275 1.00 56.84 71 ALA A O 1
ATOM 575 N N . ASN A 1 72 ? 26.296 -16.867 2.493 1.00 58.16 72 ASN A N 1
ATOM 576 C CA . ASN A 1 72 ? 26.404 -18.259 2.931 1.00 58.16 72 ASN A CA 1
ATOM 577 C C . ASN A 1 72 ? 26.584 -19.224 1.745 1.00 58.16 72 ASN A C 1
ATOM 579 O O . ASN A 1 72 ? 27.306 -20.206 1.875 1.00 58.16 72 ASN A O 1
ATOM 583 N N . GLU A 1 73 ? 25.952 -18.949 0.600 1.00 58.69 73 GLU A N 1
ATOM 584 C CA . GLU A 1 73 ? 26.105 -19.756 -0.622 1.00 58.69 73 GLU A CA 1
ATOM 585 C C . GLU A 1 73 ? 27.528 -19.637 -1.200 1.00 58.69 73 GLU A C 1
ATOM 587 O O . GLU A 1 73 ? 28.126 -20.645 -1.574 1.00 58.69 73 GLU A O 1
ATOM 592 N N . ASP A 1 74 ? 28.121 -18.438 -1.165 1.00 57.88 74 ASP A N 1
ATOM 593 C CA . ASP A 1 74 ? 29.510 -18.215 -1.588 1.00 57.88 74 ASP A CA 1
ATOM 594 C C . ASP A 1 74 ? 30.534 -18.962 -0.699 1.00 57.88 74 ASP A C 1
ATOM 596 O O . ASP A 1 74 ? 31.596 -19.363 -1.178 1.00 57.88 74 ASP A O 1
ATOM 600 N N . GLU A 1 75 ? 30.249 -19.161 0.597 1.00 58.72 75 GLU A N 1
ATOM 601 C CA . GLU A 1 75 ? 31.122 -19.916 1.513 1.00 58.72 75 GLU A CA 1
ATOM 602 C C . GLU A 1 75 ? 31.027 -21.440 1.321 1.00 58.72 75 GLU A C 1
ATOM 604 O O . GLU A 1 75 ? 32.038 -22.128 1.484 1.00 58.72 75 GLU A O 1
ATOM 609 N N . GLU A 1 76 ? 29.857 -21.973 0.951 1.00 58.56 76 GLU A N 1
ATOM 610 C CA . GLU A 1 76 ? 29.672 -23.407 0.677 1.00 58.56 76 GLU A CA 1
ATOM 611 C C . GLU A 1 76 ? 30.338 -23.849 -0.639 1.00 58.56 76 GLU A C 1
ATOM 613 O O . GLU A 1 76 ? 30.924 -24.928 -0.677 1.00 58.56 76 GLU A O 1
ATOM 618 N N . ASP A 1 77 ? 30.339 -23.011 -1.683 1.00 55.69 77 ASP A N 1
ATOM 619 C CA . ASP A 1 77 ? 31.003 -23.300 -2.972 1.00 55.69 77 ASP A CA 1
ATOM 620 C C . ASP A 1 77 ? 32.549 -23.218 -2.910 1.00 55.69 77 ASP A C 1
ATOM 622 O O . ASP A 1 77 ? 33.246 -23.622 -3.848 1.00 55.69 77 ASP A O 1
ATOM 626 N N . MET A 1 78 ? 33.109 -22.691 -1.813 1.00 60.81 78 MET A N 1
ATOM 627 C CA . MET A 1 78 ? 34.557 -22.591 -1.571 1.00 60.81 78 MET A CA 1
ATOM 628 C C . MET A 1 78 ? 35.141 -23.734 -0.713 1.00 60.81 78 MET A C 1
ATOM 630 O O . MET A 1 78 ? 36.359 -23.739 -0.487 1.00 60.81 78 MET A O 1
ATOM 634 N N . MET A 1 79 ? 34.325 -24.684 -0.237 1.00 56.28 79 MET A N 1
ATOM 635 C CA . MET A 1 79 ? 34.758 -25.880 0.518 1.00 56.28 79 MET A CA 1
ATOM 636 C C . MET A 1 79 ? 34.700 -27.166 -0.312 1.00 56.28 79 MET A C 1
ATOM 638 O O . MET A 1 79 ? 35.515 -28.071 -0.007 1.00 56.28 79 MET A O 1
#